Protein AF-A0AA86AJX3-F1 (afdb_monomer_lite)

InterPro domains:
  IPR007695 DNA mismatch repair protein MutS-like, N-terminal [PF01624] (32-103)
  IPR016151 DNA mismatch repair protein MutS, N-terminal [G3DSA:3.40.1170.10] (11-105)
  IPR016151 DNA mismatch repair protein MutS, N-terminal [SSF55271] (30-103)

Foldseek 3Di:
DVVVLVVLVPDPVDDPLRSLQVVQVVVCVVPHPPDADFDDDPQKTKWWFQDDPPDGTTCAVVLCVQQVFDWAWPDNVDPDDDSVITIMTIDGNVCVVVSVVSVPPD

Organism: Sulfurospirillum multivorans (strain DM 12446 / JCM 15788 / NBRC 109480) (NCBI:txid1150621)

Radius of gyration: 13.77 Å; chains: 1; bounding box: 28×38×34 Å

pLDDT: mean 87.74, std 9.64, range [46.72, 96.75]

Structure (mmCIF, N/CA/C/O backbone):
data_AF-A0AA86AJX3-F1
#
_entry.id   AF-A0AA86AJX3-F1
#
loop_
_atom_site.group_PDB
_atom_site.id
_atom_site.type_symbol
_atom_site.label_atom_id
_atom_site.label_alt_id
_atom_site.label_comp_id
_atom_site.label_asym_id
_atom_site.label_entity_id
_atom_site.label_seq_id
_atom_site.pdbx_PDB_ins_code
_atom_site.Cartn_x
_atom_site.Cartn_y
_atom_site.Cartn_z
_atom_site.occupancy
_atom_site.B_iso_or_equiv
_atom_site.auth_seq_id
_atom_site.auth_comp_id
_atom_site.auth_asym_id
_atom_site.auth_atom_id
_atom_site.pdbx_PDB_model_num
ATOM 1 N N . MET A 1 1 ? -5.080 14.374 -17.987 1.00 63.72 1 MET A N 1
ATOM 2 C CA . MET A 1 1 ? -4.903 13.198 -17.094 1.00 63.72 1 MET A CA 1
ATOM 3 C C . MET A 1 1 ? -3.469 13.090 -16.595 1.00 63.72 1 MET A C 1
ATOM 5 O O . MET A 1 1 ? -3.278 13.202 -15.395 1.00 63.72 1 MET A O 1
ATOM 9 N N . PHE A 1 2 ? -2.475 12.910 -17.474 1.00 67.44 2 PHE A N 1
ATOM 10 C CA . PHE A 1 2 ? -1.0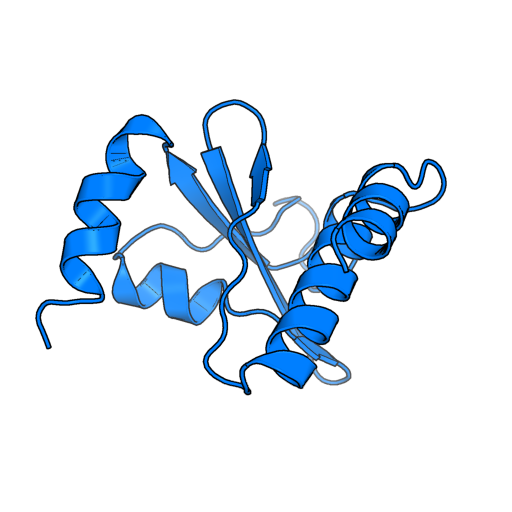63 12.854 -17.066 1.00 67.44 2 PHE A CA 1
ATOM 11 C C . PHE A 1 2 ? -0.582 14.135 -16.369 1.00 67.44 2 PHE A C 1
ATOM 13 O O . PHE A 1 2 ? 0.143 14.046 -15.388 1.00 67.44 2 PHE A O 1
ATOM 20 N N . GLU A 1 3 ? -1.057 15.306 -16.805 1.00 71.31 3 GLU A N 1
ATOM 21 C CA . GLU A 1 3 ? -0.759 16.592 -16.154 1.00 71.31 3 GLU A CA 1
ATOM 22 C C . GLU A 1 3 ? -1.259 16.652 -14.702 1.00 71.31 3 GLU A C 1
ATOM 24 O O . GLU A 1 3 ? -0.508 17.062 -13.822 1.00 71.31 3 GLU A O 1
ATOM 29 N N . ASN A 1 4 ? -2.468 16.149 -14.420 1.00 77.69 4 ASN A N 1
ATOM 30 C CA . ASN A 1 4 ? -3.008 16.101 -13.055 1.00 77.69 4 ASN A CA 1
ATOM 31 C C . ASN A 1 4 ? -2.176 15.175 -12.155 1.00 77.69 4 ASN A C 1
ATOM 33 O O . ASN A 1 4 ? -1.872 15.533 -11.023 1.00 77.69 4 ASN A O 1
ATOM 37 N N . ILE A 1 5 ? -1.760 14.009 -12.665 1.00 83.06 5 ILE A N 1
ATOM 38 C CA . ILE A 1 5 ? -0.919 13.061 -11.916 1.00 83.06 5 ILE A CA 1
ATOM 39 C C . ILE A 1 5 ? 0.456 13.677 -11.634 1.00 83.06 5 ILE A C 1
ATOM 41 O O . ILE A 1 5 ? 0.932 13.627 -10.503 1.00 83.06 5 ILE A O 1
ATOM 45 N N . ALA A 1 6 ? 1.079 14.298 -12.640 1.00 81.50 6 ALA A N 1
ATOM 46 C CA . ALA A 1 6 ? 2.360 14.979 -12.477 1.00 81.50 6 ALA A CA 1
ATOM 47 C C . ALA A 1 6 ? 2.266 16.113 -11.445 1.00 81.50 6 ALA A C 1
ATOM 49 O O . ALA A 1 6 ? 3.158 16.262 -10.615 1.00 81.50 6 ALA A O 1
ATOM 50 N N . GLN A 1 7 ? 1.168 16.872 -11.441 1.00 83.94 7 GLN A N 1
ATOM 51 C CA . GLN A 1 7 ? 0.935 17.922 -10.452 1.00 83.94 7 GLN A CA 1
ATOM 52 C C . GLN A 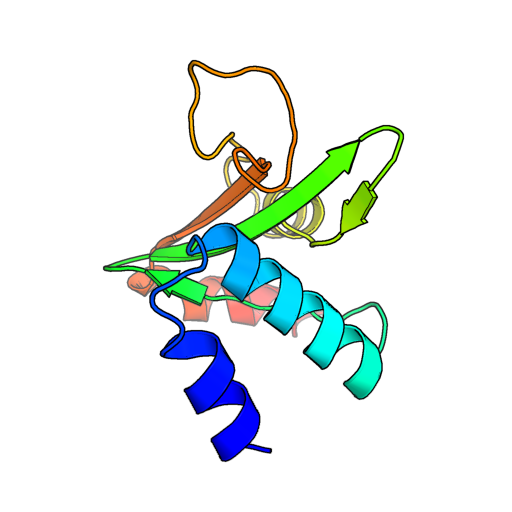1 7 ? 0.790 17.362 -9.028 1.00 83.94 7 GLN A C 1
ATOM 54 O O . GLN A 1 7 ? 1.357 17.932 -8.097 1.00 83.94 7 GLN A O 1
ATOM 59 N N . MET A 1 8 ? 0.084 16.239 -8.855 1.00 82.69 8 MET A N 1
ATOM 60 C CA . MET A 1 8 ? -0.043 15.563 -7.556 1.00 82.69 8 MET A CA 1
ATOM 61 C C . MET A 1 8 ? 1.311 15.054 -7.047 1.00 82.69 8 MET A C 1
ATOM 63 O O . MET A 1 8 ? 1.652 15.280 -5.889 1.00 82.69 8 MET A O 1
ATOM 67 N N . LEU A 1 9 ? 2.106 14.426 -7.922 1.00 82.44 9 LEU A N 1
ATOM 68 C CA . LEU A 1 9 ? 3.434 13.894 -7.594 1.00 82.44 9 LEU A CA 1
ATOM 69 C C . LEU A 1 9 ? 4.464 14.989 -7.284 1.00 82.44 9 LEU A C 1
ATOM 71 O O . LEU A 1 9 ? 5.313 14.808 -6.417 1.00 82.44 9 LEU A O 1
ATOM 75 N N . CYS A 1 10 ? 4.398 16.126 -7.978 1.00 81.56 10 CYS A N 1
ATOM 76 C CA . CYS A 1 10 ? 5.324 17.244 -7.789 1.00 81.56 10 CYS A CA 1
ATOM 77 C C . CYS A 1 10 ? 4.950 18.164 -6.614 1.00 81.56 10 CYS A C 1
ATOM 79 O O . CYS A 1 10 ? 5.619 19.183 -6.408 1.00 81.56 10 CYS A O 1
ATOM 81 N N . SER A 1 11 ? 3.894 17.845 -5.855 1.00 83.25 11 SER A N 1
ATOM 82 C CA . SER A 1 11 ? 3.497 18.634 -4.690 1.00 83.25 11 SER A CA 1
ATOM 83 C C . SER A 1 11 ? 4.590 18.610 -3.622 1.00 83.25 11 SER A C 1
ATOM 85 O O . SER A 1 11 ? 4.961 17.554 -3.116 1.00 83.25 11 SER A O 1
ATOM 87 N N . LYS A 1 12 ? 5.106 19.789 -3.261 1.00 78.44 12 LYS A N 1
ATOM 88 C CA . LYS A 1 12 ? 6.147 19.946 -2.228 1.00 78.44 12 LYS A CA 1
ATOM 89 C C . LYS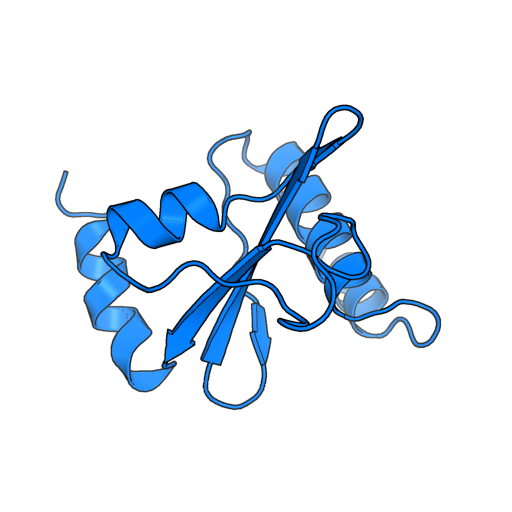 A 1 12 ? 5.587 20.131 -0.817 1.00 78.44 12 LYS A C 1
ATOM 91 O O . LYS A 1 12 ? 6.353 20.107 0.139 1.00 78.44 12 LYS A O 1
ATOM 96 N N . GLU A 1 13 ? 4.281 20.349 -0.697 1.00 86.00 13 GLU A N 1
ATOM 97 C CA . GLU A 1 13 ? 3.614 20.657 0.575 1.00 86.00 13 GLU A CA 1
ATOM 98 C C . GLU A 1 13 ? 3.007 19.418 1.243 1.00 86.00 13 GLU A C 1
ATOM 100 O O . GLU A 1 13 ? 2.653 19.471 2.417 1.00 86.00 13 GLU A O 1
ATOM 105 N N . LYS A 1 14 ? 2.896 18.305 0.507 1.00 88.25 14 LYS A N 1
ATOM 106 C CA . LYS A 1 14 ? 2.292 17.057 0.979 1.00 88.25 14 LYS A CA 1
ATOM 107 C C . LYS A 1 14 ? 3.344 16.011 1.318 1.00 88.25 14 LYS A C 1
ATOM 109 O O . LYS A 1 14 ? 4.387 15.912 0.670 1.00 88.25 14 LYS A O 1
ATOM 114 N N . LEU A 1 15 ? 3.033 15.180 2.305 1.00 91.06 15 LEU A N 1
ATOM 115 C CA . LEU A 1 15 ? 3.774 13.958 2.572 1.00 91.06 15 LEU A CA 1
ATOM 116 C C . LEU A 1 15 ? 3.572 12.956 1.433 1.00 91.06 15 LEU A C 1
ATOM 118 O O . LEU A 1 15 ? 2.539 12.914 0.767 1.00 91.06 15 LEU A O 1
ATOM 122 N N . LEU A 1 16 ? 4.547 12.067 1.268 1.00 91.31 16 LEU A N 1
ATOM 123 C CA . LEU A 1 16 ? 4.489 11.000 0.272 1.00 91.31 16 LEU A CA 1
ATOM 124 C C . LEU A 1 16 ? 3.251 10.100 0.441 1.00 91.31 16 LEU A C 1
ATOM 126 O O . LEU A 1 16 ? 2.637 9.692 -0.541 1.00 91.31 16 LEU A O 1
ATOM 130 N N . THR A 1 17 ? 2.867 9.813 1.687 1.00 92.06 17 THR A N 1
ATOM 131 C CA . THR A 1 17 ? 1.677 9.011 1.997 1.00 92.06 17 THR A CA 1
ATOM 132 C C . THR A 1 17 ? 0.386 9.744 1.641 1.00 92.06 17 THR A C 1
ATOM 134 O O . THR A 1 17 ? -0.542 9.117 1.145 1.00 92.06 17 THR A O 1
ATOM 137 N N . GLU A 1 18 ? 0.332 11.066 1.814 1.00 92.81 18 GLU A N 1
ATOM 138 C CA . GLU A 1 18 ? -0.811 11.889 1.397 1.00 92.81 18 GLU A CA 1
ATOM 139 C C . GLU A 1 18 ? -0.966 11.876 -0.126 1.00 92.81 18 GLU A C 1
ATOM 141 O O . GLU A 1 18 ? -2.055 11.606 -0.627 1.00 92.81 18 GLU A O 1
ATOM 146 N N . ILE A 1 19 ? 0.136 12.062 -0.861 1.00 93.50 19 ILE A N 1
ATOM 147 C CA . ILE A 1 19 ? 0.148 11.978 -2.330 1.00 93.50 19 ILE A CA 1
ATOM 148 C C . ILE A 1 19 ? -0.334 10.600 -2.795 1.00 93.50 19 ILE A C 1
ATOM 150 O O . ILE A 1 19 ? -1.161 10.506 -3.702 1.00 93.50 19 ILE A O 1
ATOM 154 N N . TYR A 1 20 ? 0.147 9.526 -2.162 1.00 94.81 20 TYR A N 1
ATOM 155 C CA . TYR A 1 20 ? -0.311 8.171 -2.460 1.00 94.81 20 TYR A CA 1
ATOM 156 C C . TYR A 1 20 ? -1.824 8.025 -2.286 1.00 94.81 20 TYR A C 1
ATOM 158 O O . TYR A 1 20 ? -2.490 7.466 -3.154 1.00 94.81 20 TYR A O 1
ATOM 166 N N . PHE A 1 21 ? -2.372 8.514 -1.175 1.00 94.69 21 PHE A N 1
ATOM 167 C CA . PHE A 1 21 ? -3.791 8.365 -0.875 1.00 94.69 21 PHE A CA 1
ATOM 168 C C . PHE A 1 21 ? -4.675 9.180 -1.815 1.00 94.69 21 PHE A C 1
ATOM 170 O O . PHE A 1 21 ? -5.711 8.677 -2.251 1.00 94.69 21 PHE A O 1
ATOM 177 N N . ASP A 1 22 ? -4.234 10.371 -2.218 1.00 93.44 22 ASP A N 1
ATOM 178 C CA . ASP A 1 22 ? -4.924 11.131 -3.255 1.00 93.44 22 ASP A CA 1
ATOM 179 C C . ASP A 1 22 ? -4.932 10.369 -4.593 1.00 93.44 22 ASP A C 1
ATOM 181 O O . ASP A 1 22 ? -5.958 10.305 -5.269 1.00 93.44 22 ASP A O 1
ATOM 185 N N . LEU A 1 23 ? -3.802 9.757 -4.975 1.00 93.62 23 LEU A N 1
ATOM 186 C CA . LEU A 1 23 ? -3.708 8.943 -6.192 1.00 93.62 23 LEU A CA 1
ATOM 187 C C . LEU A 1 23 ? -4.594 7.697 -6.107 1.00 93.62 23 LEU A C 1
ATOM 189 O O . LEU A 1 23 ? -5.285 7.373 -7.071 1.00 93.62 23 LEU A O 1
ATOM 193 N N . GLN A 1 24 ? -4.603 7.015 -4.962 1.00 94.44 24 GLN A N 1
ATOM 194 C CA . GLN A 1 24 ? -5.445 5.847 -4.719 1.00 94.44 24 GLN A CA 1
ATOM 195 C C . GLN A 1 24 ? -6.925 6.200 -4.898 1.00 94.44 24 GLN A C 1
ATOM 197 O O . GLN A 1 24 ? -7.616 5.530 -5.661 1.00 94.44 24 GLN A O 1
ATOM 202 N N . LEU A 1 25 ? -7.399 7.281 -4.270 1.00 93.62 25 LEU A N 1
ATOM 203 C CA . LEU A 1 25 ? -8.784 7.739 -4.413 1.00 93.62 25 LEU A CA 1
ATOM 204 C C . LEU A 1 25 ? -9.109 8.141 -5.856 1.00 93.62 25 LEU A C 1
ATOM 206 O O . LEU A 1 25 ? -10.140 7.729 -6.385 1.00 93.62 25 LEU A O 1
ATOM 210 N N . PHE A 1 26 ? -8.209 8.877 -6.512 1.00 93.19 26 PHE A N 1
ATOM 211 C CA . PHE A 1 26 ? -8.371 9.287 -7.906 1.00 93.19 26 PHE A CA 1
ATOM 212 C C . PHE A 1 26 ? -8.527 8.087 -8.852 1.00 93.19 26 PHE A C 1
ATOM 214 O O . PHE A 1 26 ? -9.384 8.079 -9.739 1.00 93.19 26 PHE A O 1
ATOM 221 N N . PHE A 1 27 ? -7.706 7.049 -8.678 1.00 93.56 27 PHE A N 1
ATOM 222 C CA . PHE A 1 27 ? -7.775 5.857 -9.518 1.00 93.56 27 PHE A CA 1
ATOM 223 C C . PHE A 1 27 ? -8.932 4.926 -9.144 1.00 93.56 27 PHE A C 1
ATOM 225 O O . PHE A 1 27 ? -9.522 4.331 -10.044 1.00 93.56 27 PHE A O 1
ATOM 232 N N . GLU A 1 28 ? -9.310 4.842 -7.868 1.00 93.88 28 GLU A N 1
ATOM 233 C CA . GLU A 1 28 ? -10.521 4.133 -7.441 1.00 93.88 28 GLU A CA 1
ATOM 234 C C . GLU A 1 28 ? -11.795 4.753 -8.015 1.00 93.88 28 GLU A C 1
ATOM 236 O O . GLU A 1 28 ? -12.696 4.027 -8.429 1.00 93.88 28 GLU A O 1
ATOM 241 N N . GLU A 1 29 ? -11.885 6.084 -8.051 1.00 93.12 29 GLU A N 1
ATOM 242 C CA . GLU A 1 29 ? -13.015 6.782 -8.667 1.00 93.12 29 GLU A CA 1
ATOM 243 C C . GLU A 1 29 ? -13.099 6.464 -10.165 1.00 93.12 29 GLU A C 1
ATOM 245 O O . GLU A 1 29 ? -14.182 6.254 -10.709 1.00 93.12 29 GLU A O 1
ATOM 250 N N . LYS A 1 30 ? -11.942 6.364 -10.828 1.00 92.06 30 LYS A N 1
ATOM 251 C CA . LYS A 1 30 ? -11.866 6.153 -12.273 1.00 92.06 30 LYS A CA 1
ATOM 252 C C . LYS A 1 30 ? -12.108 4.706 -12.710 1.00 92.06 30 LYS A C 1
ATOM 254 O O . LYS A 1 30 ? -12.761 4.480 -13.728 1.00 92.06 30 LYS A O 1
ATOM 259 N N . TYR A 1 31 ? -11.518 3.742 -12.011 1.00 93.19 31 TYR A N 1
ATOM 260 C CA . TYR A 1 31 ? -11.482 2.334 -12.428 1.00 93.19 31 TYR A CA 1
ATOM 261 C C . TYR A 1 31 ? -12.269 1.406 -11.493 1.00 93.19 31 TYR A C 1
ATOM 263 O O . TYR A 1 31 ? -12.424 0.221 -11.782 1.00 93.19 31 TYR A O 1
ATOM 271 N N . GLY A 1 32 ? -12.819 1.946 -10.403 1.00 92.81 32 GLY A N 1
ATOM 272 C CA . GLY A 1 32 ? -13.619 1.225 -9.422 1.00 92.81 32 GLY A CA 1
ATOM 273 C C . GLY A 1 32 ? -12.839 0.832 -8.166 1.00 92.81 32 GLY A C 1
ATOM 274 O O . GLY A 1 32 ? -11.618 0.955 -8.075 1.00 92.81 32 GLY A O 1
ATOM 275 N N . LYS A 1 33 ? -13.568 0.305 -7.177 1.00 88.75 33 LYS A N 1
ATOM 276 C CA . LYS A 1 33 ? -13.053 -0.010 -5.830 1.00 88.75 33 LYS A CA 1
ATOM 277 C C . LYS A 1 33 ? -12.024 -1.143 -5.757 1.00 88.75 33 LYS A C 1
ATOM 279 O O . LYS A 1 33 ? -11.335 -1.267 -4.748 1.00 88.75 33 LYS A O 1
ATOM 284 N N . ASN A 1 34 ? -11.876 -1.925 -6.823 1.00 88.88 34 ASN A N 1
ATOM 285 C CA . ASN A 1 34 ? -10.869 -2.985 -6.936 1.00 88.88 34 ASN A CA 1
ATOM 286 C C . ASN A 1 34 ? -9.600 -2.484 -7.640 1.00 88.88 34 ASN A C 1
ATOM 288 O O . ASN A 1 34 ? -8.995 -3.196 -8.436 1.00 88.88 34 ASN A O 1
ATOM 292 N N . THR A 1 35 ? -9.225 -1.234 -7.376 1.00 91.50 35 THR A N 1
ATOM 293 C CA . THR A 1 35 ? -8.025 -0.612 -7.936 1.00 91.50 35 THR A CA 1
ATOM 294 C C . THR A 1 35 ? -6.953 -0.529 -6.863 1.00 91.50 35 THR A C 1
ATOM 296 O O . THR A 1 35 ? -7.235 -0.163 -5.724 1.00 91.50 35 THR A O 1
ATOM 299 N N . ILE A 1 36 ? -5.715 -0.859 -7.223 1.00 91.50 36 ILE A N 1
ATOM 300 C CA . ILE A 1 36 ? -4.559 -0.797 -6.326 1.00 91.50 36 ILE A CA 1
ATOM 301 C C . ILE A 1 36 ? -3.492 0.059 -6.994 1.00 91.50 36 ILE A C 1
ATOM 303 O O . ILE A 1 36 ? -3.112 -0.197 -8.138 1.00 91.50 36 ILE A O 1
ATOM 307 N N . VAL A 1 37 ? -2.999 1.063 -6.274 1.00 93.00 37 VAL A N 1
ATOM 308 C CA . VAL A 1 37 ? -1.829 1.839 -6.677 1.00 93.00 37 VAL A CA 1
ATOM 309 C C . VAL A 1 37 ? -0.586 1.233 -6.032 1.00 93.00 37 VAL A C 1
ATOM 311 O O . VAL A 1 37 ? -0.525 1.040 -4.819 1.00 93.00 37 VAL A O 1
ATOM 314 N N . PHE A 1 38 ? 0.424 0.960 -6.854 1.00 92.00 38 PHE A N 1
ATOM 315 C CA . PHE A 1 38 ? 1.780 0.668 -6.402 1.00 92.00 38 PHE A CA 1
ATOM 316 C C . PHE A 1 38 ? 2.649 1.889 -6.673 1.00 92.00 38 PHE A C 1
ATOM 318 O O . PHE A 1 38 ? 2.750 2.329 -7.818 1.00 92.00 38 PHE A O 1
ATOM 325 N N . MET A 1 39 ? 3.271 2.438 -5.631 1.00 92.69 39 MET A N 1
ATOM 326 C CA . MET A 1 39 ? 4.158 3.589 -5.764 1.00 92.69 39 MET A CA 1
ATOM 327 C C . MET A 1 39 ? 5.610 3.150 -5.610 1.00 92.69 39 MET A C 1
ATOM 329 O O . MET A 1 39 ? 5.987 2.578 -4.587 1.00 92.69 39 MET A O 1
ATOM 333 N N . GLU A 1 40 ? 6.422 3.401 -6.635 1.00 92.38 40 GLU A N 1
ATOM 3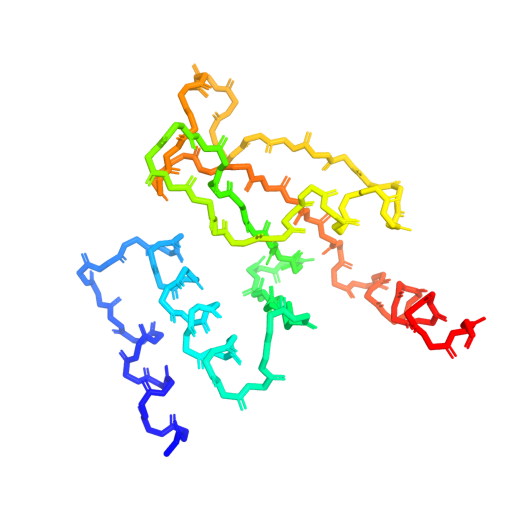34 C CA . GLU A 1 40 ? 7.851 3.092 -6.606 1.00 92.38 40 GLU A CA 1
ATOM 335 C C . GLU A 1 40 ? 8.600 4.102 -5.734 1.00 92.38 40 GLU A C 1
ATOM 337 O O . GLU A 1 40 ? 8.547 5.312 -5.961 1.00 92.38 40 GLU A O 1
ATOM 342 N N . ILE A 1 41 ? 9.300 3.598 -4.721 1.00 90.50 41 ILE A N 1
ATOM 343 C CA . ILE A 1 41 ? 10.094 4.385 -3.784 1.00 90.50 41 ILE A CA 1
ATOM 344 C C . ILE A 1 41 ? 11.437 3.678 -3.609 1.00 90.50 41 ILE A C 1
ATOM 346 O O . ILE A 1 41 ? 11.561 2.666 -2.914 1.00 90.50 41 ILE A O 1
ATOM 350 N N . GLY A 1 42 ? 12.473 4.217 -4.251 1.00 91.12 42 GLY A N 1
ATOM 351 C CA . GLY A 1 42 ? 13.796 3.596 -4.253 1.00 91.12 42 GLY A CA 1
ATOM 352 C C . GLY A 1 42 ? 13.766 2.228 -4.938 1.00 91.12 42 GLY A C 1
ATOM 353 O O . GLY A 1 42 ? 13.545 2.150 -6.135 1.00 91.12 42 GLY A O 1
ATOM 354 N N . SER A 1 43 ? 14.010 1.150 -4.188 1.00 91.38 43 SER A N 1
ATOM 355 C CA . SER A 1 43 ? 14.041 -0.230 -4.714 1.00 91.38 43 SER A CA 1
ATOM 356 C C . SER A 1 43 ? 12.789 -1.051 -4.382 1.00 91.38 43 SER A C 1
ATOM 358 O O . SER A 1 43 ? 12.804 -2.279 -4.518 1.00 91.38 43 SER A O 1
ATOM 360 N N . PHE A 1 44 ? 11.723 -0.399 -3.914 1.00 92.00 44 PHE A N 1
ATOM 361 C CA . PHE A 1 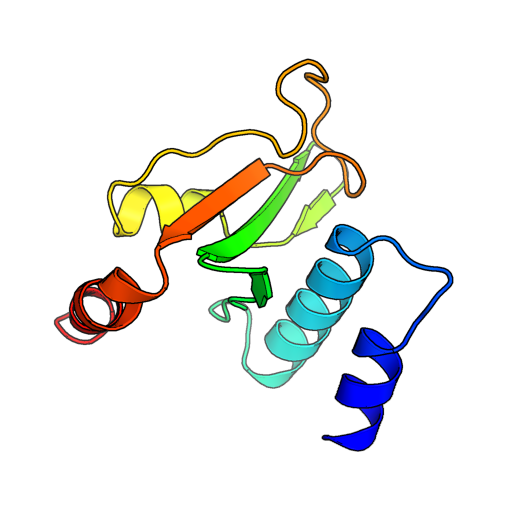44 ? 10.485 -1.048 -3.494 1.00 92.00 44 PHE A CA 1
ATOM 362 C C . PHE A 1 44 ? 9.269 -0.405 -4.154 1.00 92.00 44 PHE A C 1
ATOM 364 O O . PHE A 1 44 ? 9.214 0.808 -4.330 1.00 92.00 44 PHE A O 1
ATOM 371 N N . PHE A 1 45 ? 8.264 -1.222 -4.444 1.00 93.50 45 PHE A N 1
ATOM 372 C CA . PHE A 1 45 ? 6.899 -0.771 -4.659 1.00 93.50 45 PHE A CA 1
ATOM 373 C C . PHE A 1 45 ? 6.166 -0.821 -3.324 1.00 93.50 45 PHE A C 1
ATOM 375 O O . PHE A 1 45 ? 5.992 -1.898 -2.749 1.00 93.50 45 PHE A O 1
ATOM 382 N N . GLU A 1 46 ? 5.761 0.339 -2.819 1.00 94.31 46 GLU A N 1
ATOM 383 C CA . GLU A 1 46 ? 4.984 0.450 -1.589 1.00 94.31 46 GLU A CA 1
ATOM 384 C C . GLU A 1 46 ? 3.500 0.663 -1.919 1.00 94.31 46 GLU A C 1
ATOM 386 O O . GLU A 1 46 ? 3.131 1.386 -2.849 1.00 94.31 46 GLU A O 1
ATOM 391 N N . THR A 1 47 ? 2.648 0.025 -1.126 1.00 95.12 47 THR A N 1
ATOM 392 C CA . THR A 1 47 ? 1.215 0.304 -1.023 1.00 95.12 47 THR A CA 1
ATOM 393 C C . THR A 1 47 ? 0.889 0.585 0.439 1.00 95.12 47 THR A C 1
ATOM 395 O O . THR A 1 47 ? 1.522 0.031 1.348 1.00 95.12 47 THR A O 1
ATOM 398 N N . TYR A 1 48 ? -0.092 1.453 0.671 1.00 96.56 48 TYR A N 1
ATOM 399 C CA . TYR A 1 48 ? -0.479 1.894 2.004 1.00 96.56 48 TYR A CA 1
ATOM 400 C C . TYR A 1 48 ? -1.967 1.700 2.265 1.00 96.56 48 TYR A C 1
ATOM 402 O O . TYR A 1 48 ? -2.776 1.637 1.335 1.00 96.56 48 TYR A O 1
ATOM 410 N N . GLU A 1 49 ? -2.313 1.617 3.548 1.00 96.75 49 GLU A N 1
ATOM 411 C CA . GLU A 1 49 ? -3.692 1.529 4.022 1.00 96.75 49 GLU A CA 1
ATOM 412 C C . GLU A 1 49 ? -3.880 2.290 5.338 1.00 96.75 49 GLU A C 1
ATOM 414 O O . GLU A 1 49 ? -3.117 2.137 6.300 1.00 96.75 49 GLU A O 1
ATOM 419 N N . VAL A 1 50 ? -4.931 3.104 5.379 1.00 96.31 50 VAL A N 1
ATOM 420 C CA . VAL A 1 50 ? -5.532 3.591 6.618 1.00 96.31 50 VAL A CA 1
ATOM 421 C C . VAL A 1 50 ? -6.841 2.847 6.792 1.00 96.31 50 VAL A C 1
ATOM 423 O O . VAL A 1 50 ? -7.715 2.906 5.935 1.00 96.31 50 VAL A O 1
ATOM 426 N N . ASN A 1 51 ? -6.948 2.131 7.896 1.00 92.62 51 ASN A N 1
ATOM 427 C CA . ASN A 1 51 ? -8.100 1.354 8.294 1.00 92.62 51 ASN A CA 1
ATOM 428 C C . ASN A 1 51 ? -8.331 1.593 9.787 1.00 92.62 51 ASN A C 1
ATOM 430 O O . ASN A 1 51 ? -7.873 0.839 10.649 1.00 92.62 51 ASN A O 1
ATOM 434 N N . ASN A 1 52 ? -8.983 2.716 10.075 1.00 90.25 52 ASN A N 1
ATOM 435 C CA . ASN A 1 52 ? -9.369 3.138 11.414 1.00 90.25 52 ASN A CA 1
ATOM 436 C C . ASN A 1 52 ? -10.875 3.464 11.448 1.00 90.25 52 ASN A C 1
ATOM 438 O O . ASN A 1 52 ? -11.575 3.315 10.449 1.00 90.25 52 ASN A O 1
ATOM 442 N N . GLU A 1 53 ? -11.388 3.907 12.598 1.00 87.94 53 GLU A N 1
ATOM 443 C CA . GLU A 1 53 ? -12.825 4.179 12.790 1.00 87.94 53 GLU A CA 1
ATOM 444 C C . GLU A 1 53 ? -13.381 5.285 11.876 1.00 87.94 53 GLU A C 1
ATOM 446 O O . GLU A 1 53 ? -14.582 5.341 11.628 1.00 87.94 53 GLU A O 1
ATOM 451 N N . THR A 1 54 ? -12.514 6.164 11.371 1.00 86.81 54 THR A N 1
ATOM 452 C CA . THR A 1 54 ? -12.894 7.362 10.605 1.00 86.81 54 THR A CA 1
ATOM 453 C C . THR A 1 54 ? -12.571 7.261 9.115 1.00 86.81 54 THR A C 1
ATOM 455 O O . THR A 1 54 ? -13.246 7.886 8.302 1.00 86.81 54 THR A O 1
ATOM 458 N N . HIS A 1 55 ? -11.546 6.490 8.747 1.00 86.81 55 HIS A N 1
ATOM 459 C CA . HIS A 1 55 ? -11.010 6.402 7.394 1.00 86.81 55 HIS A CA 1
ATOM 460 C C . HIS A 1 55 ? -10.694 4.948 7.039 1.00 86.81 55 HIS A C 1
ATOM 462 O O . HIS A 1 55 ? -9.999 4.248 7.779 1.00 86.81 55 HIS A O 1
ATOM 468 N N . GLN A 1 56 ? -11.172 4.527 5.869 1.00 92.06 56 GLN A N 1
ATOM 469 C CA . GLN A 1 56 ? -10.906 3.219 5.272 1.00 92.06 56 GLN A CA 1
ATOM 470 C C . GLN A 1 56 ? -10.508 3.416 3.814 1.00 92.06 56 GLN A C 1
ATOM 472 O O . GLN A 1 56 ? -11.353 3.606 2.940 1.00 92.06 56 GLN A O 1
ATOM 477 N N . ILE A 1 57 ? -9.205 3.471 3.575 1.00 93.62 57 ILE A N 1
ATOM 478 C CA . ILE A 1 57 ? -8.633 3.858 2.291 1.00 93.62 57 ILE A CA 1
ATOM 479 C C . ILE A 1 57 ? -7.320 3.103 2.070 1.00 93.62 57 ILE A C 1
ATOM 481 O O . ILE A 1 57 ? -6.491 2.988 2.975 1.00 93.62 57 ILE A O 1
ATOM 485 N N . GLY A 1 58 ? -7.108 2.642 0.836 1.00 93.56 58 GLY A N 1
ATOM 486 C CA . GLY A 1 58 ? -5.944 1.845 0.468 1.00 93.56 58 GLY A CA 1
ATOM 487 C C . GLY A 1 58 ? -6.168 0.347 0.648 1.00 93.56 58 GLY A C 1
ATOM 488 O O . GLY A 1 58 ? -7.253 -0.100 1.012 1.00 93.56 58 GLY A O 1
ATOM 489 N N . LYS A 1 59 ? -5.143 -0.431 0.291 1.00 94.38 59 LYS A N 1
ATOM 490 C CA . LYS A 1 59 ? -5.262 -1.876 0.025 1.00 94.38 59 LYS A CA 1
ATOM 491 C C . LYS A 1 59 ? -4.069 -2.697 0.529 1.00 94.38 59 LYS A C 1
ATOM 493 O O . LYS A 1 59 ? -3.900 -3.853 0.149 1.00 94.38 59 LYS A O 1
ATOM 498 N N . ALA A 1 60 ? -3.217 -2.113 1.372 1.00 95.12 60 ALA A N 1
ATOM 499 C CA . ALA A 1 60 ? -1.976 -2.740 1.821 1.00 95.12 60 ALA A CA 1
ATOM 500 C C . ALA A 1 60 ? -2.190 -4.080 2.538 1.00 95.12 60 ALA A C 1
ATOM 502 O O . ALA A 1 60 ? -1.386 -4.993 2.351 1.00 95.12 60 ALA A O 1
ATOM 503 N N . LYS A 1 61 ? -3.257 -4.229 3.330 1.00 94.44 61 LYS A N 1
ATOM 504 C CA . LYS A 1 61 ? -3.583 -5.488 4.007 1.00 94.44 61 LYS A CA 1
ATOM 505 C C . LYS A 1 61 ? -3.954 -6.578 3.004 1.00 94.44 61 LYS A C 1
ATOM 507 O O . LYS A 1 61 ? -3.386 -7.664 3.060 1.00 94.44 61 LYS A O 1
ATOM 512 N N . GLU A 1 62 ? -4.833 -6.263 2.057 1.00 91.75 62 GLU A N 1
ATOM 513 C CA . GLU A 1 62 ? -5.247 -7.184 0.988 1.00 91.75 62 GLU A CA 1
ATOM 514 C C . GLU A 1 62 ? -4.037 -7.647 0.159 1.00 91.75 62 GLU A C 1
ATOM 516 O O . GLU A 1 62 ? -3.839 -8.841 -0.064 1.00 91.75 62 GLU A O 1
ATOM 521 N N . VAL A 1 63 ? -3.161 -6.711 -0.221 1.00 90.56 63 VAL A N 1
ATOM 522 C CA . VAL A 1 63 ? -1.913 -7.014 -0.939 1.00 90.56 63 VAL A CA 1
ATOM 523 C C . VAL A 1 63 ? -0.973 -7.875 -0.095 1.00 90.56 63 VAL A C 1
ATOM 525 O O . VAL A 1 63 ? -0.362 -8.812 -0.610 1.00 90.56 63 VAL A O 1
ATOM 528 N N . SER A 1 64 ? -0.844 -7.577 1.200 1.00 92.81 64 SER A N 1
ATOM 529 C CA . SER A 1 64 ? -0.006 -8.350 2.119 1.00 92.81 64 SER A CA 1
ATOM 530 C C . SER A 1 64 ? -0.443 -9.810 2.193 1.00 92.81 64 SER A C 1
ATOM 532 O O . SER A 1 64 ? 0.400 -10.701 2.077 1.00 92.81 64 SER A O 1
ATOM 534 N N . GLU A 1 65 ? -1.747 -10.048 2.324 1.00 91.69 65 GLU A N 1
ATOM 535 C CA . GLU A 1 65 ? -2.337 -11.383 2.400 1.00 91.69 65 GLU A CA 1
ATOM 536 C C . GLU A 1 65 ? -2.190 -12.134 1.069 1.00 91.69 65 GLU A C 1
ATOM 538 O O . GLU A 1 65 ? -1.690 -13.260 1.049 1.00 91.69 65 GLU A O 1
ATOM 543 N N . LEU A 1 66 ? -2.528 -11.495 -0.055 1.00 88.00 66 LEU A N 1
ATOM 544 C CA . LEU A 1 66 ? -2.464 -12.111 -1.384 1.00 88.00 66 LEU A CA 1
ATOM 545 C C . LEU A 1 66 ? -1.036 -12.500 -1.790 1.00 88.00 66 LEU A C 1
ATOM 547 O O . LEU A 1 66 ? -0.790 -13.557 -2.379 1.00 88.00 66 LEU A O 1
ATOM 551 N N . LEU A 1 67 ? -0.070 -11.633 -1.496 1.00 85.94 67 LEU A N 1
ATOM 552 C CA . LEU A 1 67 ? 1.323 -11.861 -1.871 1.00 85.94 67 LEU A CA 1
ATOM 553 C C . LEU A 1 67 ? 2.095 -12.651 -0.811 1.00 85.94 67 LEU A C 1
ATOM 555 O O . LEU A 1 67 ? 3.204 -13.113 -1.095 1.00 85.94 67 LEU A O 1
ATOM 559 N N . ASN A 1 68 ? 1.488 -12.875 0.358 1.00 88.31 68 ASN A N 1
ATOM 560 C CA . ASN A 1 68 ? 2.112 -13.461 1.538 1.00 88.31 68 ASN A CA 1
ATOM 561 C C . ASN A 1 68 ? 3.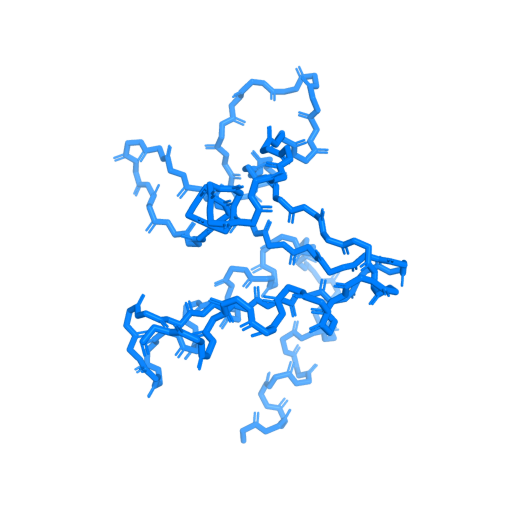398 -12.709 1.932 1.00 88.31 68 ASN A C 1
ATOM 563 O O . ASN A 1 68 ? 4.470 -13.296 2.090 1.00 88.31 68 ASN A O 1
ATOM 567 N N . ILE A 1 69 ? 3.290 -11.382 2.031 1.00 90.19 69 ILE A N 1
ATOM 568 C CA . ILE A 1 69 ? 4.367 -10.470 2.444 1.00 90.19 69 ILE A CA 1
ATOM 569 C C . ILE A 1 69 ? 4.007 -9.793 3.763 1.00 90.19 69 ILE A C 1
ATOM 571 O O . ILE A 1 69 ? 2.846 -9.752 4.156 1.00 90.19 69 ILE A O 1
ATOM 575 N N . GLN A 1 70 ? 4.995 -9.237 4.459 1.00 93.25 70 GLN A N 1
ATOM 576 C CA . GLN A 1 70 ? 4.771 -8.624 5.765 1.00 93.25 70 GLN A CA 1
ATOM 577 C C . GLN A 1 70 ? 3.996 -7.297 5.664 1.00 93.25 70 GLN A C 1
ATOM 579 O O . GLN A 1 70 ? 4.463 -6.356 5.023 1.00 93.25 70 GLN A O 1
ATOM 584 N N . LEU A 1 71 ? 2.875 -7.199 6.388 1.00 95.31 71 LEU A N 1
ATOM 585 C CA . LEU A 1 71 ? 2.205 -5.934 6.701 1.00 95.31 71 LEU A CA 1
ATOM 586 C C . LEU A 1 71 ? 2.883 -5.275 7.909 1.00 95.31 71 LEU A C 1
ATOM 588 O O . LEU A 1 71 ? 3.029 -5.886 8.969 1.00 95.31 71 LEU A O 1
ATOM 592 N N . THR A 1 72 ? 3.296 -4.020 7.770 1.00 94.75 72 THR A N 1
ATOM 593 C CA . THR A 1 72 ? 3.916 -3.227 8.846 1.00 94.75 72 THR A CA 1
ATOM 594 C C . THR A 1 72 ? 3.287 -1.835 8.909 1.00 94.75 72 THR A C 1
ATOM 596 O O . THR A 1 72 ? 2.404 -1.516 8.127 1.00 94.75 72 THR A O 1
ATOM 599 N N . ARG A 1 73 ? 3.721 -0.987 9.843 1.00 94.38 73 ARG A N 1
ATOM 600 C CA . ARG A 1 73 ? 3.470 0.464 9.814 1.00 94.38 73 ARG A CA 1
ATOM 601 C C . ARG A 1 73 ? 4.638 1.191 9.160 1.00 94.38 73 ARG A C 1
ATOM 603 O O . ARG A 1 73 ? 5.768 0.695 9.240 1.00 94.38 73 ARG A O 1
ATOM 610 N N . LYS A 1 74 ? 4.382 2.366 8.570 1.00 91.94 74 LYS A N 1
ATOM 611 C CA . LYS A 1 74 ? 5.443 3.217 8.001 1.00 91.94 74 LYS A CA 1
ATOM 612 C C . LYS A 1 74 ? 6.467 3.625 9.063 1.00 91.94 74 LYS A C 1
ATOM 614 O O . LYS A 1 74 ? 7.667 3.520 8.822 1.00 91.94 74 LYS A O 1
ATOM 619 N N . ASN A 1 75 ? 6.004 4.000 10.254 1.00 91.12 75 ASN A N 1
ATOM 620 C CA . ASN A 1 75 ? 6.814 4.158 11.454 1.00 91.12 75 ASN A CA 1
ATOM 621 C C . ASN A 1 75 ? 6.375 3.136 12.514 1.00 91.12 75 ASN A C 1
ATOM 623 O O . ASN A 1 75 ? 5.282 3.216 13.070 1.00 91.12 75 ASN A O 1
ATOM 627 N N . LYS A 1 76 ? 7.252 2.171 12.814 1.00 89.75 76 LYS A N 1
ATOM 628 C CA . LYS A 1 76 ? 6.967 1.072 13.753 1.00 89.75 76 LYS A CA 1
ATOM 629 C C . LYS A 1 76 ? 6.806 1.533 15.205 1.00 89.75 76 LYS A C 1
ATOM 631 O O . LYS A 1 76 ? 6.178 0.821 15.982 1.00 89.75 76 LYS A O 1
ATOM 636 N N . SER A 1 77 ? 7.355 2.693 15.563 1.00 92.50 77 SER A N 1
ATOM 637 C CA . SER A 1 77 ? 7.264 3.249 16.918 1.00 92.50 77 SER A CA 1
ATOM 638 C C . SER A 1 77 ? 5.920 3.926 17.193 1.00 92.50 77 SER A C 1
ATOM 640 O O . SER A 1 77 ? 5.575 4.146 18.350 1.00 92.50 77 SER A O 1
ATOM 642 N N . ILE A 1 78 ? 5.158 4.260 16.148 1.00 90.12 78 ILE A N 1
ATOM 643 C CA . ILE A 1 78 ? 3.846 4.898 16.258 1.00 90.12 78 ILE A CA 1
ATOM 644 C C . ILE A 1 78 ? 2.786 3.817 16.030 1.00 90.12 78 ILE A C 1
ATOM 646 O O . ILE A 1 78 ? 2.763 3.175 14.982 1.00 90.12 78 ILE A O 1
ATOM 650 N N . LEU A 1 79 ? 1.922 3.583 17.021 1.00 88.38 79 LEU A N 1
ATOM 651 C CA . LEU A 1 79 ? 0.878 2.550 16.948 1.00 88.38 79 LEU A CA 1
ATOM 652 C C . LEU A 1 79 ? -0.369 3.013 16.195 1.00 88.38 79 LEU A C 1
ATOM 654 O O . LEU A 1 79 ? -1.058 2.186 15.587 1.00 88.38 79 LEU A O 1
ATOM 658 N N . GLU A 1 80 ? -0.635 4.317 16.238 1.00 92.19 80 GLU A N 1
ATOM 659 C CA . GLU A 1 80 ? -1.763 4.952 15.573 1.00 92.19 80 GLU A CA 1
ATOM 660 C C . GLU A 1 80 ? -1.700 4.721 14.063 1.00 92.19 80 GLU A C 1
ATOM 662 O O . GLU A 1 80 ? -0.644 4.872 13.442 1.00 92.19 80 GLU A O 1
ATOM 667 N N . ASN A 1 81 ? -2.839 4.334 13.490 1.00 92.75 81 ASN A N 1
ATOM 668 C CA . ASN A 1 81 ? -3.002 4.182 12.057 1.00 92.75 81 ASN A CA 1
ATOM 669 C C . ASN A 1 81 ? -3.716 5.412 11.492 1.00 92.75 81 ASN A C 1
ATOM 671 O O . ASN A 1 81 ? -4.912 5.608 11.704 1.00 92.75 81 ASN A O 1
ATOM 675 N N . SER A 1 82 ? -2.958 6.230 10.774 1.00 93.44 82 SER A N 1
ATOM 676 C CA . SER A 1 82 ? -3.410 7.495 10.199 1.00 93.44 82 SER A CA 1
ATOM 677 C C . SER A 1 82 ? -2.758 7.718 8.839 1.00 93.44 82 SER A C 1
ATOM 679 O O . SER A 1 82 ? -1.868 6.973 8.434 1.00 93.44 82 SER A O 1
ATOM 681 N N . VAL A 1 83 ? -3.170 8.766 8.129 1.00 91.69 83 VAL A N 1
ATOM 682 C CA . VAL A 1 83 ? -2.579 9.143 6.835 1.00 91.69 83 VAL A CA 1
ATOM 683 C C . VAL A 1 83 ? -1.072 9.425 6.955 1.00 91.69 83 VAL A C 1
ATOM 685 O O . VAL A 1 83 ? -0.304 9.126 6.039 1.00 91.69 83 VAL A O 1
ATOM 688 N N . GLN A 1 84 ? -0.627 9.940 8.103 1.00 91.38 84 GLN A N 1
ATOM 689 C CA . GLN A 1 84 ? 0.781 10.229 8.386 1.00 91.38 84 GLN A CA 1
ATOM 690 C C . GLN A 1 84 ? 1.561 8.980 8.828 1.00 91.38 84 GLN A C 1
ATOM 692 O O . GLN A 1 84 ? 2.775 8.912 8.634 1.00 91.38 84 GLN A O 1
ATOM 697 N N . ASN A 1 85 ? 0.882 7.975 9.393 1.00 94.31 85 ASN A N 1
ATOM 698 C CA . ASN A 1 85 ? 1.475 6.691 9.766 1.00 94.31 85 ASN A CA 1
ATOM 699 C C . ASN A 1 85 ? 0.588 5.500 9.353 1.00 94.31 85 ASN A C 1
ATOM 701 O O . ASN A 1 85 ? -0.025 4.836 10.199 1.00 94.31 85 ASN A O 1
ATOM 705 N N . PRO A 1 86 ? 0.492 5.215 8.047 1.00 96.31 86 PRO A N 1
ATOM 706 C CA . PRO A 1 86 ? -0.382 4.163 7.559 1.00 96.31 86 PRO A CA 1
ATOM 707 C C . PRO A 1 86 ? 0.236 2.775 7.757 1.00 96.31 86 PRO A C 1
ATOM 709 O O . PRO A 1 86 ? 1.431 2.617 8.051 1.00 96.31 86 PRO A O 1
ATOM 712 N N . LEU A 1 87 ? -0.590 1.750 7.549 1.00 96.69 87 LEU A N 1
ATOM 713 C CA . LEU A 1 87 ? -0.102 0.411 7.254 1.00 96.69 87 LEU A CA 1
ATOM 714 C C . LEU A 1 87 ? 0.609 0.438 5.898 1.00 96.69 87 LEU A C 1
ATOM 716 O O . LEU A 1 87 ? 0.248 1.213 5.016 1.00 96.69 87 LEU A O 1
ATOM 720 N N . LEU A 1 88 ? 1.627 -0.398 5.750 1.00 95.56 88 LEU A N 1
ATOM 721 C CA . LEU A 1 88 ? 2.495 -0.496 4.588 1.00 95.56 88 LEU A CA 1
ATOM 722 C C . LEU A 1 88 ? 2.707 -1.966 4.249 1.00 95.56 88 LEU A C 1
ATOM 724 O O . LEU A 1 88 ? 3.050 -2.766 5.126 1.00 95.56 88 LEU A O 1
ATOM 728 N N . ALA A 1 89 ? 2.590 -2.280 2.964 1.00 95.44 89 ALA A N 1
ATOM 729 C CA . ALA A 1 89 ? 3.142 -3.491 2.378 1.00 95.44 89 ALA A CA 1
ATOM 730 C C . ALA A 1 89 ? 4.116 -3.087 1.263 1.00 95.44 89 ALA A C 1
ATOM 732 O O . ALA A 1 89 ? 3.791 -2.268 0.403 1.00 95.44 89 ALA A O 1
ATOM 733 N N . GLY A 1 90 ? 5.336 -3.619 1.326 1.00 93.12 90 GLY A N 1
ATOM 734 C CA . GLY A 1 90 ? 6.427 -3.272 0.419 1.00 93.12 90 GLY A CA 1
ATOM 735 C C . GLY A 1 90 ? 6.896 -4.487 -0.367 1.00 93.12 90 GLY A C 1
ATOM 736 O O . GLY A 1 90 ? 7.219 -5.524 0.212 1.00 93.12 90 GLY A O 1
ATOM 737 N N . ILE A 1 91 ? 6.959 -4.347 -1.685 1.00 90.81 91 ILE A N 1
ATOM 738 C CA . ILE A 1 91 ? 7.406 -5.381 -2.615 1.00 90.81 91 ILE A CA 1
ATOM 739 C C . ILE A 1 91 ? 8.760 -4.955 -3.186 1.00 90.81 91 ILE A C 1
ATOM 741 O O . ILE A 1 91 ? 8.849 -3.864 -3.745 1.00 90.81 91 ILE A O 1
ATOM 745 N N . PRO A 1 92 ? 9.820 -5.776 -3.106 1.00 90.38 92 PRO A N 1
ATOM 746 C CA . PRO A 1 92 ? 11.067 -5.473 -3.803 1.00 90.38 92 PRO A CA 1
ATOM 747 C C . PRO A 1 92 ? 10.818 -5.358 -5.312 1.00 90.38 92 PRO A C 1
ATOM 749 O O . PRO A 1 92 ? 10.219 -6.265 -5.893 1.00 90.38 92 PRO A O 1
ATOM 752 N N . ALA A 1 93 ? 11.309 -4.297 -5.959 1.00 86.75 93 ALA A N 1
ATOM 753 C CA . ALA A 1 93 ? 11.054 -4.032 -7.380 1.00 86.75 93 ALA A CA 1
ATOM 754 C C . ALA A 1 93 ? 11.453 -5.209 -8.286 1.00 86.75 93 ALA A C 1
ATOM 756 O O . ALA A 1 93 ? 10.701 -5.609 -9.169 1.00 86.75 93 ALA A O 1
ATOM 757 N N . VAL A 1 94 ? 12.572 -5.863 -7.964 1.00 83.94 94 VAL A N 1
ATOM 758 C CA . VAL A 1 94 ? 13.081 -7.067 -8.650 1.00 83.94 94 VAL A CA 1
ATOM 759 C C . VAL A 1 94 ? 12.148 -8.282 -8.579 1.00 83.94 94 VAL A C 1
ATOM 761 O O . VAL A 1 94 ? 12.346 -9.260 -9.290 1.00 83.94 94 VAL A O 1
ATOM 764 N N . SER A 1 95 ? 11.169 -8.266 -7.674 1.00 81.12 95 SER A N 1
ATOM 765 C CA . SER A 1 95 ? 10.213 -9.357 -7.472 1.00 81.12 95 SER A CA 1
ATOM 766 C C . SER A 1 95 ? 8.818 -9.032 -8.004 1.00 81.12 95 SER A C 1
ATOM 768 O O . SER A 1 95 ? 7.960 -9.911 -7.953 1.00 81.12 95 SER A O 1
ATOM 770 N N . LEU A 1 96 ? 8.572 -7.814 -8.507 1.00 76.25 96 LEU A N 1
ATOM 771 C CA . LEU A 1 96 ? 7.236 -7.376 -8.916 1.00 76.25 96 LEU A CA 1
ATOM 772 C C . LEU A 1 96 ? 6.628 -8.303 -9.978 1.00 76.25 96 LEU A C 1
ATOM 774 O O . LEU A 1 96 ? 5.507 -8.768 -9.794 1.00 76.25 96 LEU A O 1
ATOM 778 N N . ASP A 1 97 ? 7.383 -8.663 -11.018 1.00 75.50 97 ASP A N 1
ATOM 779 C CA . ASP A 1 97 ? 6.899 -9.535 -12.103 1.00 75.50 97 ASP A CA 1
ATOM 780 C C . ASP A 1 97 ? 6.417 -10.901 -11.596 1.00 75.50 97 ASP A C 1
ATOM 782 O O . ASP A 1 97 ? 5.403 -11.441 -12.045 1.00 75.50 97 ASP A O 1
ATOM 786 N N . ARG A 1 98 ? 7.100 -11.448 -10.582 1.00 73.88 98 ARG A N 1
ATOM 787 C CA . ARG A 1 98 ? 6.687 -12.693 -9.925 1.00 73.88 98 ARG A CA 1
ATOM 788 C C . ARG A 1 98 ? 5.337 -12.527 -9.232 1.00 73.88 98 ARG A C 1
ATOM 790 O O . ARG A 1 98 ? 4.526 -13.449 -9.263 1.00 73.88 98 ARG A O 1
ATOM 797 N N . TYR A 1 99 ? 5.087 -11.381 -8.609 1.00 70.31 99 TYR A N 1
ATOM 798 C CA . TYR A 1 99 ? 3.826 -11.111 -7.924 1.00 70.31 99 TYR A CA 1
ATOM 799 C C . TYR A 1 99 ? 2.687 -10.798 -8.897 1.00 70.31 99 TYR A C 1
ATOM 801 O O . TYR A 1 99 ? 1.581 -11.284 -8.680 1.00 70.31 99 TYR A O 1
ATOM 809 N N . LEU A 1 100 ? 2.956 -10.101 -10.006 1.00 72.00 100 LEU A N 1
ATOM 810 C CA . LEU A 1 100 ? 1.965 -9.851 -11.060 1.00 72.00 100 LEU A CA 1
ATOM 811 C C . LEU A 1 100 ? 1.403 -11.153 -11.641 1.00 72.00 100 LEU A C 1
ATOM 813 O O . LEU A 1 100 ? 0.201 -11.249 -11.882 1.00 72.00 100 LEU A O 1
ATOM 817 N N . SER A 1 101 ? 2.233 -12.195 -11.759 1.00 73.25 101 SER A N 1
ATOM 818 C CA . SER A 1 101 ? 1.767 -13.514 -12.207 1.00 73.25 101 SER A CA 1
ATOM 819 C C . SER A 1 101 ? 0.672 -14.125 -11.315 1.00 73.25 101 SER A C 1
ATOM 821 O O . SER A 1 101 ? -0.132 -14.914 -11.806 1.00 73.25 101 SER A O 1
ATOM 823 N N . ARG A 1 102 ? 0.583 -13.732 -10.033 1.00 67.25 102 ARG A N 1
ATOM 824 C CA . ARG A 1 102 ? -0.441 -14.212 -9.085 1.00 67.25 102 ARG A CA 1
ATOM 825 C C . ARG A 1 102 ? -1.785 -13.497 -9.217 1.00 67.25 102 ARG A C 1
ATOM 827 O O . ARG A 1 102 ? -2.793 -14.058 -8.812 1.00 67.25 102 ARG A O 1
ATOM 834 N N . PHE A 1 103 ? -1.812 -12.290 -9.783 1.00 64.56 103 PHE A N 1
ATOM 835 C CA . PHE A 1 103 ? -3.057 -11.548 -10.013 1.00 64.56 103 PHE A CA 1
ATOM 836 C C . PHE A 1 103 ? -3.809 -12.023 -11.269 1.00 64.56 103 PHE A C 1
ATOM 838 O O . PHE A 1 103 ? -5.017 -11.837 -11.353 1.00 64.56 103 PHE A O 1
ATOM 845 N N . GLY A 1 104 ? -3.112 -12.626 -12.242 1.00 57.41 104 GLY A N 1
ATOM 846 C CA . GLY A 1 104 ? -3.680 -13.044 -13.536 1.00 57.41 104 GLY A CA 1
ATOM 847 C C . GLY A 1 104 ? -3.892 -14.552 -13.720 1.00 57.41 104 GLY A C 1
ATOM 848 O O . GLY A 1 104 ? -4.171 -14.978 -14.835 1.00 57.41 104 GLY A O 1
ATOM 849 N N . SER A 1 105 ? -3.706 -15.361 -12.674 1.00 52.62 105 SER A N 1
ATOM 850 C CA . SER A 1 105 ? -3.820 -16.832 -12.725 1.00 52.62 105 SER A CA 1
ATOM 851 C C . SER A 1 105 ? -5.060 -17.394 -12.006 1.00 52.62 105 SER A C 1
ATOM 853 O O . SER A 1 105 ? -5.095 -18.582 -11.688 1.00 52.62 105 SER A O 1
ATOM 855 N N . GLY A 1 106 ? -6.068 -16.546 -11.768 1.00 46.72 106 GLY A N 1
ATOM 856 C CA . GLY A 1 106 ? -7.395 -16.930 -11.268 1.00 46.72 106 GLY A CA 1
ATOM 857 C C . GLY A 1 106 ? -8.403 -17.166 -12.382 1.00 46.72 106 GLY A C 1
ATOM 858 O O . GLY A 1 106 ? -8.350 -16.415 -13.381 1.00 46.72 106 GLY A O 1
#

Sequence (106 aa):
MFENIAQMLCSKEKLLTEIYFDLQLFFEEKYGKNTIVFMEIGSFFETYEVNNETHQIGKAKEVSELLNIQLTRKNKSILENSVQNPLLAGIPAVSLDRYLSRFGSG

Secondary structure (DSSP, 8-state):
-HHHHHHHHT-SSS-HHHHHHHHHHHHHHHH-TT----EEETTEEEEEEEESSS-EEE-HHHHHHHHT--EEESSTT----SSSS-EEEEEEGGGHHHHHHHHS--